Protein AF-A0A545APH8-F1 (afdb_monomer_lite)

Organism: NCBI:txid2593070

Sequence (76 aa):
MGLVWHRPLTPEDVATAYRLLELHKPIERYQHEAVCGNAGHWTAAPAWPCSRARWASEVVAASERGEIPDDLRAPA

pLDDT: mean 75.69, std 15.67, range [41.62, 94.5]

Foldseek 3Di:
DDDDDPDADAVVLLVVLVVQLVQQDQDPVPVPFRWGGDPPDIDGAPDPPHPSNVSSVSSNVCVVVVVHDHDPPDDD

Secondary structure (DSSP, 8-state):
-----SS---HHHHHHHHHHHHHS---GGGTTS-EEE-SS-EEE-SSSS-HHHHHHHHHHHHHHTT-S-S-TT---

Structure (mmCIF, N/CA/C/O backbone):
data_AF-A0A545APH8-F1
#
_entry.id   AF-A0A545APH8-F1
#
loop_
_atom_site.group_PDB
_atom_site.id
_atom_site.type_symbol
_atom_site.label_atom_id
_atom_site.label_alt_id
_atom_site.label_comp_id
_atom_site.label_asym_id
_atom_site.label_entity_id
_atom_site.label_seq_id
_atom_site.pdbx_PDB_ins_code
_atom_site.Cartn_x
_atom_site.Cartn_y
_atom_site.Cartn_z
_atom_site.occupancy
_atom_site.B_iso_or_equiv
_atom_site.auth_seq_id
_atom_site.auth_comp_id
_atom_site.auth_asym_id
_atom_site.auth_atom_id
_atom_site.pdbx_PDB_model_num
ATOM 1 N N . MET A 1 1 ? -16.585 -12.744 0.795 1.00 41.62 1 MET A N 1
ATOM 2 C CA . MET A 1 1 ? -15.553 -13.276 1.709 1.00 41.62 1 MET A CA 1
ATOM 3 C C . MET A 1 1 ? -14.491 -12.202 1.832 1.00 41.62 1 MET A C 1
ATOM 5 O O . MET A 1 1 ? -13.884 -11.889 0.818 1.00 41.62 1 MET A O 1
ATOM 9 N N . GLY A 1 2 ? -14.368 -11.561 2.997 1.00 55.22 2 GLY A N 1
ATOM 10 C CA . GLY A 1 2 ? -13.349 -10.529 3.218 1.00 55.22 2 GLY A CA 1
ATOM 11 C C . GLY A 1 2 ? -11.945 -11.126 3.132 1.00 55.22 2 GLY A C 1
ATOM 12 O O . GLY A 1 2 ? -11.759 -12.306 3.439 1.00 55.22 2 GLY A O 1
ATOM 13 N N . LEU A 1 3 ? -10.975 -10.334 2.678 1.00 60.81 3 LEU A N 1
ATOM 14 C CA . LEU A 1 3 ? -9.566 -10.711 2.724 1.00 60.81 3 LEU A CA 1
ATOM 15 C C . LEU A 1 3 ? -9.181 -10.957 4.187 1.00 60.81 3 LEU A C 1
ATOM 17 O O . LEU A 1 3 ? -9.317 -10.073 5.028 1.00 60.81 3 LEU A O 1
ATOM 21 N N . VAL A 1 4 ? -8.727 -12.171 4.498 1.00 72.81 4 VAL A N 1
ATOM 22 C CA . VAL A 1 4 ? -8.182 -12.478 5.823 1.00 72.81 4 VAL A CA 1
ATOM 23 C C . VAL A 1 4 ? -6.728 -12.029 5.829 1.00 72.81 4 VAL A C 1
ATOM 25 O O . VAL A 1 4 ? -5.871 -12.639 5.188 1.00 72.81 4 VAL A O 1
ATOM 28 N N . TRP A 1 5 ? -6.458 -10.932 6.528 1.00 82.19 5 TRP A N 1
ATOM 29 C CA . TRP A 1 5 ? -5.103 -10.443 6.739 1.00 82.19 5 TRP A CA 1
ATOM 30 C C . TRP A 1 5 ? -4.328 -11.401 7.648 1.00 82.19 5 TRP A C 1
ATOM 32 O O . TRP A 1 5 ? -4.871 -11.939 8.608 1.00 82.19 5 TRP A O 1
ATOM 42 N N . HIS A 1 6 ? -3.037 -11.598 7.375 1.00 84.94 6 HIS A N 1
ATOM 43 C CA . HIS A 1 6 ? -2.171 -12.452 8.204 1.00 84.94 6 HIS A CA 1
ATOM 44 C C . HIS A 1 6 ? -1.983 -11.919 9.638 1.00 84.94 6 HIS A C 1
ATOM 46 O O . HIS A 1 6 ? -1.563 -12.658 10.524 1.00 84.94 6 HIS A O 1
ATOM 52 N N . ARG A 1 7 ? -2.268 -10.630 9.843 1.00 87.75 7 ARG A N 1
ATOM 53 C CA . ARG A 1 7 ? -2.362 -9.940 11.129 1.00 87.75 7 ARG A CA 1
ATOM 54 C C . ARG A 1 7 ? -3.365 -8.785 11.005 1.00 87.75 7 ARG A C 1
ATOM 56 O O . ARG A 1 7 ? -3.596 -8.343 9.877 1.00 87.75 7 ARG A O 1
ATOM 63 N N . PRO A 1 8 ? -3.895 -8.247 12.115 1.00 87.75 8 PRO A N 1
ATOM 64 C CA . PRO A 1 8 ? -4.650 -6.998 12.085 1.00 87.75 8 PRO A CA 1
ATOM 65 C C . PRO A 1 8 ? -3.833 -5.874 11.433 1.00 87.75 8 PRO A C 1
ATOM 67 O O . PRO A 1 8 ? -2.634 -5.736 11.705 1.00 87.75 8 PRO A O 1
ATOM 70 N N . LEU A 1 9 ? -4.474 -5.105 10.552 1.00 88.75 9 LEU A N 1
ATOM 71 C CA . LEU A 1 9 ? -3.892 -3.892 9.978 1.00 88.75 9 LEU A CA 1
ATOM 72 C C . LEU A 1 9 ? -4.024 -2.732 10.967 1.00 88.75 9 LEU A C 1
ATOM 74 O O . LEU A 1 9 ? -4.995 -2.674 11.721 1.00 88.75 9 LEU A O 1
ATOM 78 N N . THR A 1 10 ? -3.063 -1.812 10.936 1.00 91.38 10 THR A N 1
ATOM 79 C CA . THR A 1 10 ? -3.036 -0.614 11.787 1.00 91.38 10 THR A CA 1
ATOM 80 C C . THR A 1 10 ? -2.981 0.668 10.948 1.00 91.38 10 THR A C 1
ATOM 82 O O . THR A 1 10 ? -2.680 0.612 9.749 1.00 91.38 10 THR A O 1
ATOM 85 N N . PRO A 1 11 ? -3.210 1.851 11.547 1.00 91.06 11 PRO A N 1
ATOM 86 C CA . PRO A 1 11 ? -3.026 3.127 10.853 1.00 91.06 11 PRO A CA 1
ATOM 87 C C . PRO A 1 11 ? -1.614 3.316 10.264 1.00 91.06 11 PRO A C 1
ATOM 89 O O . PRO A 1 11 ? -1.455 3.909 9.194 1.00 91.06 11 PRO A O 1
ATOM 92 N N . GLU A 1 12 ? -0.570 2.768 10.896 1.00 92.00 12 GLU A N 1
ATOM 93 C CA . GLU A 1 12 ? 0.799 2.794 10.359 1.00 92.00 12 GLU A CA 1
ATOM 94 C C . GLU A 1 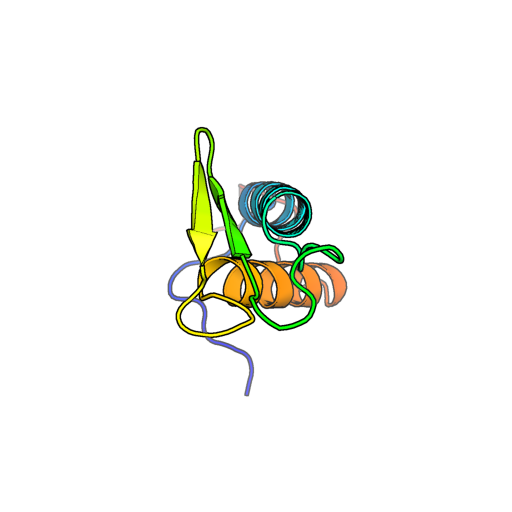12 ? 0.937 2.006 9.051 1.00 92.00 12 GLU A C 1
ATOM 96 O O . GLU A 1 12 ? 1.736 2.387 8.186 1.00 92.00 12 GLU A O 1
ATOM 101 N N . ASP A 1 13 ? 0.157 0.939 8.868 1.00 92.75 13 ASP A N 1
ATOM 102 C CA . ASP A 1 13 ? 0.137 0.186 7.613 1.00 92.75 13 ASP A CA 1
ATOM 103 C C . ASP A 1 13 ? -0.445 1.016 6.483 1.00 92.75 13 ASP A C 1
ATOM 105 O O . ASP A 1 13 ? 0.095 1.000 5.379 1.00 92.75 13 ASP A O 1
ATOM 109 N N . VAL A 1 14 ? -1.492 1.791 6.769 1.00 93.75 14 VAL A N 1
ATOM 110 C CA . VAL A 1 14 ? -2.098 2.718 5.807 1.00 93.75 14 VAL A CA 1
ATOM 111 C C . VAL A 1 14 ? -1.088 3.790 5.403 1.00 93.75 14 VAL A C 1
ATOM 113 O O . VAL A 1 14 ? -0.850 4.009 4.214 1.00 93.75 14 VAL A O 1
ATOM 116 N N . ALA A 1 15 ? -0.410 4.402 6.379 1.00 92.62 15 ALA A N 1
ATOM 117 C CA . ALA A 1 15 ? 0.646 5.377 6.111 1.00 92.62 15 ALA A CA 1
ATOM 118 C C . ALA A 1 15 ? 1.798 4.774 5.285 1.00 92.62 15 ALA A C 1
ATOM 120 O O . ALA A 1 15 ? 2.339 5.421 4.384 1.00 92.62 15 ALA A O 1
ATOM 121 N N . THR A 1 16 ? 2.166 3.523 5.562 1.00 92.75 16 THR A N 1
ATOM 122 C CA . THR A 1 16 ? 3.191 2.794 4.805 1.00 92.75 16 THR A CA 1
ATOM 123 C C . THR A 1 16 ? 2.723 2.482 3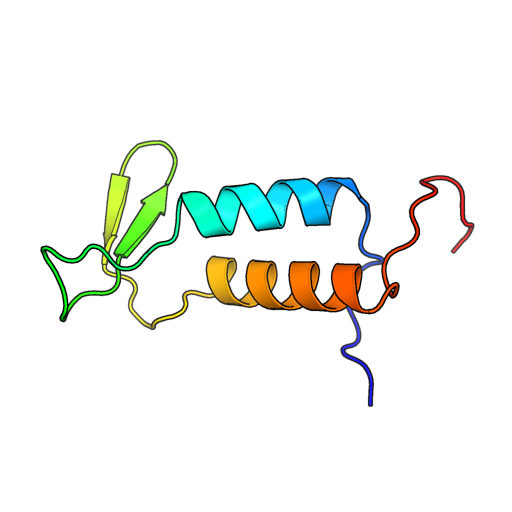.385 1.00 92.75 16 THR A C 1
ATOM 125 O O . THR A 1 16 ? 3.491 2.657 2.438 1.00 92.75 16 THR A O 1
ATOM 128 N N . ALA A 1 17 ? 1.467 2.071 3.212 1.00 93.00 17 ALA A N 1
ATOM 129 C CA . ALA A 1 17 ? 0.877 1.765 1.919 1.00 93.00 17 ALA A CA 1
ATOM 130 C C . ALA A 1 17 ? 0.889 2.985 0.988 1.00 93.00 17 ALA A C 1
ATOM 132 O O . ALA A 1 17 ? 1.366 2.875 -0.142 1.00 93.00 17 ALA A O 1
ATOM 133 N N . TYR A 1 18 ? 0.484 4.162 1.475 1.00 93.06 18 TYR A N 1
ATOM 134 C CA . TYR A 1 18 ? 0.550 5.396 0.684 1.00 93.06 18 TYR A CA 1
ATOM 135 C C . TYR A 1 18 ? 1.974 5.709 0.204 1.00 93.06 18 TYR A C 1
ATOM 137 O O . TYR A 1 18 ? 2.183 5.939 -0.987 1.00 93.06 18 TYR A O 1
ATOM 145 N N . ARG A 1 19 ? 2.977 5.622 1.089 1.00 90.38 19 ARG A N 1
ATOM 146 C CA . ARG A 1 19 ? 4.387 5.837 0.710 1.00 90.38 19 ARG A CA 1
ATOM 147 C C . ARG A 1 19 ? 4.879 4.810 -0.310 1.00 90.38 19 ARG A C 1
ATOM 149 O O . ARG A 1 19 ? 5.629 5.152 -1.221 1.00 90.38 19 ARG A O 1
ATOM 156 N N . LEU A 1 20 ? 4.468 3.546 -0.183 1.00 87.69 20 LEU A N 1
ATOM 157 C CA . LEU A 1 20 ? 4.824 2.519 -1.163 1.00 87.69 20 LEU A CA 1
ATOM 158 C C . LEU A 1 20 ? 4.221 2.820 -2.533 1.00 87.69 20 LEU A C 1
ATOM 160 O O . LEU A 1 20 ? 4.928 2.685 -3.525 1.00 87.69 20 LEU A O 1
ATOM 164 N N . LEU A 1 21 ? 2.967 3.263 -2.614 1.00 87.25 21 LEU A N 1
ATOM 165 C CA . LEU A 1 21 ? 2.353 3.639 -3.892 1.00 87.25 21 LEU A CA 1
ATOM 166 C C . LEU A 1 21 ? 3.032 4.857 -4.532 1.00 87.25 21 LEU A C 1
ATOM 168 O O . LEU A 1 21 ? 3.057 4.972 -5.755 1.00 87.25 21 LEU A O 1
ATOM 172 N N . GLU A 1 22 ? 3.627 5.749 -3.739 1.00 84.75 22 GLU A N 1
ATOM 173 C CA . GLU A 1 22 ? 4.434 6.852 -4.265 1.00 84.75 22 GLU A CA 1
ATOM 174 C C . GLU A 1 22 ? 5.751 6.390 -4.895 1.00 84.75 22 GLU A C 1
ATOM 176 O O . GLU A 1 22 ? 6.138 6.914 -5.941 1.00 84.75 22 GLU A O 1
ATOM 181 N N . LEU A 1 23 ? 6.409 5.405 -4.278 1.00 81.62 23 LEU A N 1
ATOM 182 C CA . LEU A 1 23 ? 7.712 4.877 -4.697 1.00 81.62 23 LEU A CA 1
ATOM 183 C C . LEU A 1 23 ? 7.611 3.783 -5.769 1.00 81.62 23 LEU A C 1
ATOM 185 O O . LEU A 1 23 ? 8.534 3.585 -6.561 1.00 81.62 23 LEU A O 1
ATOM 189 N N . HIS A 1 24 ? 6.496 3.060 -5.806 1.00 80.56 24 HIS A N 1
ATOM 190 C CA . HIS A 1 24 ? 6.237 1.973 -6.739 1.00 80.56 24 HIS A CA 1
ATOM 191 C C . HIS A 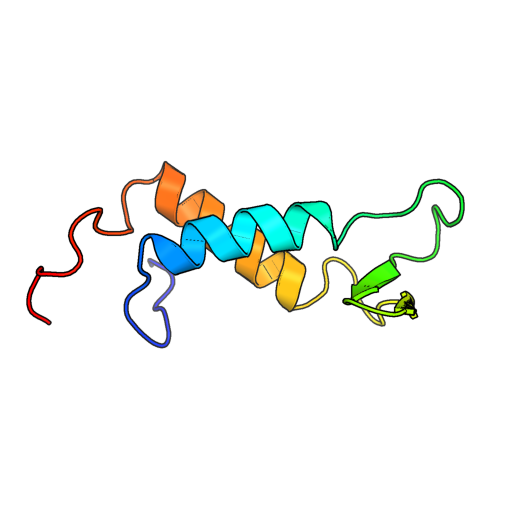1 24 ? 5.243 2.433 -7.809 1.00 80.56 24 HIS A C 1
ATOM 193 O O . HIS A 1 24 ? 4.072 2.056 -7.788 1.00 80.56 24 HIS A O 1
ATOM 199 N N . LYS A 1 25 ? 5.734 3.212 -8.782 1.00 71.56 25 LYS A N 1
ATOM 200 C CA . LYS A 1 25 ? 4.957 3.695 -9.936 1.00 71.56 25 LYS A CA 1
ATOM 201 C C . LYS A 1 25 ? 5.512 3.171 -11.263 1.00 71.56 25 LYS A C 1
ATOM 203 O O . LYS A 1 25 ? 6.721 2.955 -11.365 1.00 71.56 25 LYS A O 1
ATOM 208 N N . PRO A 1 26 ? 4.670 3.019 -12.302 1.00 66.38 26 PRO A N 1
ATOM 209 C CA . PRO A 1 26 ? 5.167 2.803 -13.653 1.00 66.38 26 PRO A CA 1
ATOM 210 C C . PRO A 1 26 ? 5.929 4.063 -14.084 1.00 66.38 26 PRO A C 1
ATOM 212 O O . PRO A 1 26 ? 5.394 5.167 -13.986 1.00 66.38 26 PRO A O 1
ATOM 215 N N . ILE A 1 27 ? 7.172 3.928 -14.543 1.00 65.38 27 ILE A N 1
ATOM 216 C CA . ILE A 1 27 ? 7.911 5.067 -15.097 1.00 65.38 27 ILE A CA 1
ATOM 217 C C . ILE A 1 27 ? 7.540 5.195 -16.573 1.00 65.38 27 ILE A C 1
ATOM 219 O O . ILE A 1 27 ? 7.800 4.289 -17.357 1.00 65.38 27 ILE A O 1
ATOM 223 N N . GLU A 1 28 ? 6.988 6.342 -16.976 1.00 59.72 28 GLU A N 1
ATOM 224 C CA . GLU A 1 28 ? 6.570 6.609 -18.363 1.00 59.72 28 GLU A CA 1
ATOM 225 C C . GLU A 1 28 ? 7.704 6.491 -19.391 1.00 59.72 28 GLU A C 1
ATOM 227 O O . GLU A 1 28 ? 7.449 6.269 -20.565 1.00 59.72 28 GLU A O 1
ATOM 232 N N . ARG A 1 29 ? 8.971 6.626 -18.988 1.00 54.53 29 ARG A N 1
ATOM 233 C CA . ARG A 1 29 ? 10.117 6.412 -19.891 1.00 54.53 29 ARG A CA 1
ATOM 234 C C . ARG A 1 29 ? 10.339 4.934 -20.237 1.00 54.53 29 ARG A C 1
ATOM 236 O O . ARG A 1 29 ? 10.990 4.630 -21.229 1.00 54.53 29 ARG A O 1
ATOM 243 N N . TYR A 1 30 ? 9.768 4.046 -19.431 1.00 55.44 30 TYR A N 1
ATOM 244 C CA . TYR A 1 30 ? 9.786 2.600 -19.573 1.00 55.44 30 TYR A CA 1
ATOM 245 C C . TYR A 1 30 ? 8.342 2.085 -19.600 1.00 55.44 30 TYR A C 1
ATOM 247 O O . TYR A 1 30 ? 7.982 1.213 -18.821 1.00 55.44 30 TYR A O 1
ATOM 255 N N . GLN A 1 31 ? 7.481 2.614 -20.483 1.00 51.53 31 GLN A N 1
ATOM 256 C CA . GLN A 1 31 ? 6.056 2.213 -20.567 1.00 51.53 31 GLN A CA 1
ATOM 257 C C . GLN A 1 31 ? 5.842 0.695 -20.738 1.00 51.53 31 GLN A C 1
ATOM 259 O O . GLN A 1 31 ? 4.732 0.202 -20.552 1.00 51.53 31 GLN A O 1
ATOM 264 N N . HIS A 1 32 ? 6.900 -0.047 -21.073 1.00 55.94 32 HIS A N 1
ATOM 265 C CA . HIS A 1 32 ? 6.920 -1.503 -21.192 1.00 55.94 32 HIS A CA 1
ATOM 266 C C . HIS A 1 32 ? 7.591 -2.226 -20.011 1.00 55.94 32 HIS A C 1
ATOM 268 O O . HIS A 1 32 ? 7.431 -3.436 -19.882 1.00 55.94 32 HIS A O 1
ATOM 274 N N . GLU A 1 33 ? 8.314 -1.519 -19.138 1.00 58.78 33 GLU A N 1
ATOM 275 C CA . GLU A 1 33 ? 8.978 -2.084 -17.963 1.00 58.78 33 GLU A CA 1
ATOM 276 C C . GLU A 1 33 ? 8.454 -1.398 -16.708 1.00 58.78 33 GLU A C 1
ATOM 278 O O . GLU A 1 33 ? 8.842 -0.302 -16.304 1.00 58.78 33 GLU A O 1
ATOM 283 N N . ALA A 1 34 ? 7.529 -2.080 -16.062 1.00 59.00 34 ALA A N 1
ATOM 284 C CA . ALA A 1 34 ? 7.097 -1.712 -14.742 1.00 59.00 34 ALA A CA 1
ATOM 285 C C . ALA A 1 34 ? 8.264 -1.822 -13.750 1.00 59.00 34 ALA A C 1
ATOM 287 O O . ALA A 1 34 ? 8.810 -2.906 -13.554 1.00 59.00 34 ALA A O 1
ATOM 288 N N . VAL A 1 35 ? 8.653 -0.721 -13.109 1.00 61.38 35 VAL A N 1
ATOM 289 C CA . VAL A 1 35 ? 9.783 -0.696 -12.171 1.00 61.38 35 VAL A CA 1
ATOM 290 C C . VAL A 1 35 ? 9.321 -0.513 -10.731 1.00 61.38 35 VAL A C 1
ATOM 292 O O . VAL A 1 35 ? 8.320 0.132 -10.440 1.00 61.38 35 VAL A O 1
ATOM 295 N N . CYS A 1 36 ? 10.076 -1.082 -9.801 1.00 65.50 36 CYS A N 1
ATOM 296 C CA . CYS A 1 36 ? 9.929 -0.840 -8.372 1.00 65.50 36 CYS A CA 1
ATOM 297 C C . CYS A 1 36 ? 11.037 0.098 -7.902 1.00 65.50 36 CYS A C 1
ATOM 299 O O . CYS A 1 36 ? 12.212 -0.216 -8.098 1.00 65.50 36 CYS A O 1
ATOM 301 N N . GLY A 1 37 ? 10.674 1.204 -7.252 1.00 59.97 37 GLY A N 1
ATOM 302 C CA . GLY A 1 37 ? 11.624 2.028 -6.513 1.00 59.97 37 GLY A CA 1
ATOM 303 C C . GLY A 1 37 ? 11.877 1.453 -5.124 1.00 59.97 37 GLY A C 1
ATOM 304 O O . GLY A 1 37 ? 10.941 1.120 -4.402 1.00 59.97 37 GLY A O 1
ATOM 305 N N . ASN A 1 38 ? 13.143 1.332 -4.735 1.00 60.78 38 ASN A N 1
ATOM 306 C CA . ASN A 1 38 ? 13.551 1.181 -3.340 1.00 60.78 38 ASN A CA 1
ATOM 307 C C . ASN A 1 38 ? 14.496 2.331 -2.950 1.00 60.78 38 ASN A C 1
ATOM 309 O O . ASN A 1 38 ? 14.902 3.112 -3.807 1.00 60.78 38 ASN A O 1
ATOM 313 N N . ALA A 1 39 ? 14.854 2.429 -1.666 1.00 55.66 39 ALA A N 1
ATOM 314 C CA . ALA A 1 39 ? 15.625 3.544 -1.100 1.00 55.66 39 ALA A CA 1
ATOM 315 C C . ALA A 1 39 ? 16.985 3.844 -1.780 1.00 55.66 39 ALA A C 1
ATOM 317 O O . ALA A 1 39 ? 17.578 4.874 -1.476 1.00 55.66 39 ALA A O 1
ATOM 318 N N . GLY A 1 40 ? 17.484 2.997 -2.688 1.00 57.56 40 GLY A N 1
ATOM 319 C CA . GLY A 1 40 ? 18.6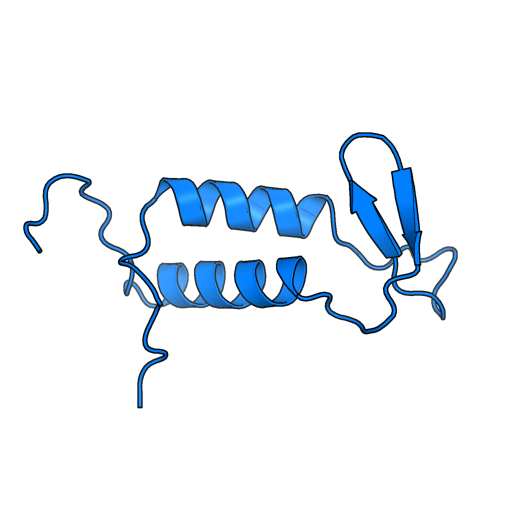96 3.290 -3.462 1.00 57.56 40 GLY A CA 1
ATOM 320 C C . GLY A 1 40 ? 18.679 2.867 -4.932 1.00 57.56 40 GLY A C 1
ATOM 321 O O . GLY A 1 40 ? 19.627 3.189 -5.640 1.00 57.56 40 GLY A O 1
ATOM 322 N N . HIS A 1 41 ? 17.660 2.145 -5.412 1.00 67.94 41 HIS A N 1
ATOM 323 C CA . HIS A 1 41 ? 17.676 1.545 -6.748 1.00 67.94 41 HIS A CA 1
ATOM 324 C C . HIS A 1 41 ? 16.279 1.422 -7.361 1.00 67.94 41 HIS A C 1
ATOM 326 O O . HIS A 1 41 ? 15.291 1.169 -6.669 1.00 67.94 41 HIS A O 1
ATOM 332 N N . TRP A 1 42 ? 16.238 1.510 -8.690 1.00 67.06 42 TRP A N 1
ATOM 333 C CA . TRP A 1 42 ? 15.095 1.115 -9.507 1.00 67.06 42 TRP A CA 1
ATOM 334 C C . TRP A 1 42 ? 15.359 -0.277 -10.064 1.00 67.06 42 TRP A C 1
ATOM 336 O O . TRP A 1 42 ? 16.401 -0.512 -10.674 1.00 67.06 42 TRP A O 1
ATOM 346 N N . THR A 1 43 ? 14.433 -1.206 -9.858 1.00 69.12 43 THR A N 1
ATOM 347 C CA . THR A 1 43 ? 14.540 -2.564 -10.405 1.00 69.12 43 THR A CA 1
ATOM 348 C C . THR A 1 43 ? 13.350 -2.852 -11.301 1.00 69.12 43 THR A C 1
ATOM 350 O O . THR A 1 43 ? 12.217 -2.582 -10.898 1.00 69.12 43 THR A O 1
ATOM 353 N N . ALA A 1 44 ? 13.582 -3.457 -12.467 1.00 67.44 44 ALA A N 1
ATOM 354 C CA . ALA A 1 44 ? 12.503 -4.027 -13.267 1.00 67.44 44 ALA A CA 1
ATOM 355 C C . ALA A 1 44 ? 11.708 -5.024 -12.409 1.00 67.44 44 ALA A C 1
ATOM 357 O O . ALA A 1 44 ? 12.277 -5.909 -11.765 1.00 67.44 44 ALA A O 1
ATOM 358 N N . ALA A 1 45 ? 10.395 -4.839 -12.338 1.00 64.31 45 ALA A N 1
ATOM 359 C CA . ALA A 1 45 ? 9.515 -5.742 -11.624 1.00 64.31 45 ALA A CA 1
ATOM 360 C C . ALA A 1 45 ? 9.240 -6.954 -12.529 1.00 64.31 45 ALA A C 1
ATOM 362 O O . ALA A 1 45 ? 8.755 -6.767 -13.643 1.00 64.31 45 ALA A O 1
ATOM 363 N N . PRO A 1 46 ? 9.478 -8.196 -12.071 1.00 65.38 46 PRO A N 1
ATOM 364 C CA . PRO A 1 46 ? 9.163 -9.387 -12.865 1.00 65.38 46 PRO A CA 1
ATOM 365 C C . PRO A 1 46 ? 7.655 -9.539 -13.137 1.00 65.38 46 PRO A C 1
ATOM 367 O O . PRO A 1 46 ? 7.262 -10.255 -14.050 1.00 65.38 46 PRO A O 1
ATOM 370 N N . ALA A 1 47 ? 6.808 -8.865 -12.350 1.00 69.06 47 ALA A N 1
ATOM 371 C CA . ALA A 1 47 ? 5.374 -8.735 -12.571 1.00 69.06 47 ALA A CA 1
ATOM 372 C C . ALA A 1 47 ? 4.875 -7.392 -12.018 1.00 69.06 47 ALA A C 1
ATOM 374 O O . ALA A 1 47 ? 5.339 -6.941 -10.963 1.00 69.06 47 ALA A O 1
ATOM 375 N N . TRP A 1 48 ? 3.907 -6.781 -12.708 1.00 70.38 48 TRP A N 1
ATOM 376 C CA . TRP A 1 48 ? 3.271 -5.532 -12.293 1.00 70.38 48 TRP A CA 1
ATOM 377 C C . TRP A 1 48 ? 1.759 -5.674 -12.116 1.00 70.38 48 TRP A C 1
ATOM 379 O O . TRP A 1 48 ? 1.115 -6.264 -12.983 1.00 70.38 48 TRP A O 1
ATOM 389 N N . PRO A 1 49 ? 1.174 -5.096 -11.052 1.00 78.62 49 PRO A N 1
ATOM 390 C CA . PRO A 1 49 ? 1.847 -4.493 -9.896 1.00 78.62 49 PRO A CA 1
ATOM 391 C C . PRO A 1 49 ? 2.685 -5.515 -9.112 1.00 78.62 49 PRO A C 1
ATOM 393 O O . PRO A 1 49 ? 2.312 -6.685 -8.988 1.00 78.62 49 PRO A O 1
ATOM 396 N N . CYS A 1 50 ? 3.830 -5.080 -8.579 1.00 81.69 50 CYS A N 1
ATOM 397 C CA . CYS A 1 50 ? 4.660 -5.944 -7.740 1.00 81.69 50 CYS A CA 1
ATOM 398 C C . CYS A 1 50 ? 3.940 -6.278 -6.423 1.00 81.69 50 CYS A C 1
ATOM 400 O O . CYS A 1 50 ? 2.979 -5.609 -6.043 1.00 81.69 50 CYS A O 1
ATOM 402 N N . SER A 1 51 ? 4.420 -7.280 -5.682 1.00 83.94 51 SER A N 1
ATOM 403 C CA . SER A 1 51 ? 3.786 -7.709 -4.423 1.00 83.94 51 SER A CA 1
ATOM 404 C C . SER A 1 51 ? 3.587 -6.571 -3.414 1.00 83.94 51 SER A C 1
ATOM 406 O O . SER A 1 51 ? 2.552 -6.522 -2.756 1.00 83.94 51 SER A O 1
ATOM 408 N N . ARG A 1 52 ? 4.532 -5.624 -3.337 1.00 86.44 52 ARG A N 1
ATOM 409 C CA . ARG A 1 52 ? 4.445 -4.442 -2.461 1.00 86.44 52 ARG A CA 1
ATOM 410 C C . ARG A 1 52 ? 3.356 -3.469 -2.899 1.00 86.44 52 ARG A C 1
ATOM 412 O O . ARG A 1 52 ? 2.574 -3.036 -2.064 1.00 86.44 52 ARG A O 1
ATOM 419 N N . ALA A 1 53 ? 3.283 -3.166 -4.195 1.00 86.94 53 ALA A N 1
ATOM 420 C CA . ALA A 1 53 ? 2.245 -2.300 -4.744 1.00 86.94 53 ALA A CA 1
ATOM 421 C C . ALA A 1 53 ? 0.855 -2.942 -4.604 1.00 86.94 53 ALA A C 1
ATOM 423 O O . ALA A 1 53 ? -0.077 -2.269 -4.187 1.00 86.94 53 ALA A O 1
ATOM 424 N N . ARG A 1 54 ? 0.733 -4.256 -4.852 1.00 87.88 54 ARG A N 1
ATOM 425 C CA . ARG A 1 54 ? -0.517 -5.007 -4.630 1.00 87.88 54 ARG A CA 1
ATOM 426 C C . ARG A 1 54 ? -0.966 -4.931 -3.181 1.00 87.88 54 ARG A C 1
ATOM 428 O O . ARG A 1 54 ? -2.099 -4.558 -2.925 1.00 87.88 54 ARG A O 1
ATOM 435 N N . TRP A 1 55 ? -0.071 -5.249 -2.247 1.00 91.06 55 TRP A N 1
ATOM 436 C CA . TRP A 1 55 ? -0.368 -5.138 -0.822 1.00 91.06 55 TRP A CA 1
ATOM 437 C C . TRP A 1 55 ? -0.823 -3.722 -0.454 1.00 91.06 55 TRP A C 1
ATOM 439 O O . TRP A 1 55 ? -1.860 -3.565 0.182 1.00 91.06 55 TRP A O 1
ATOM 449 N N . ALA A 1 56 ? -0.094 -2.701 -0.907 1.00 92.75 56 ALA A N 1
ATOM 450 C CA . ALA A 1 56 ? -0.408 -1.314 -0.596 1.00 92.75 56 ALA A CA 1
ATOM 451 C C . ALA A 1 56 ? -1.787 -0.892 -1.132 1.00 92.75 56 ALA A C 1
ATOM 453 O O . ALA A 1 56 ? -2.555 -0.267 -0.405 1.00 92.75 56 ALA A O 1
ATOM 454 N N . SER A 1 57 ? -2.137 -1.278 -2.363 1.00 92.50 57 SER A N 1
ATOM 455 C CA . SER A 1 57 ? -3.465 -1.013 -2.930 1.00 92.50 57 SER A CA 1
ATOM 456 C C . SER A 1 57 ? -4.588 -1.663 -2.120 1.00 92.50 57 SER A C 1
ATOM 458 O O . SER A 1 57 ? -5.595 -1.014 -1.854 1.00 92.50 57 SER A O 1
ATOM 460 N N . GLU A 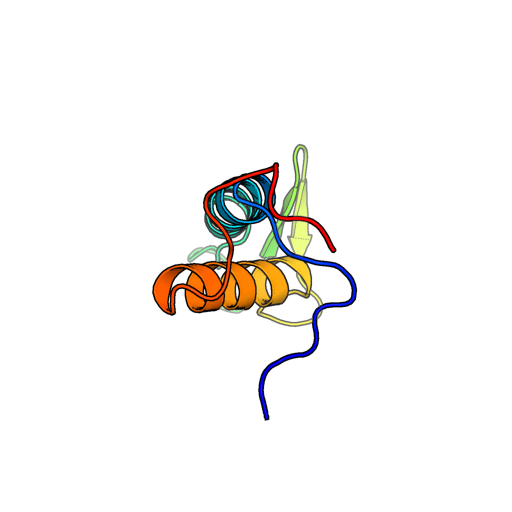1 58 ? -4.412 -2.913 -1.687 1.00 93.38 58 GLU A N 1
ATOM 461 C CA . GLU A 1 58 ? -5.427 -3.615 -0.891 1.00 93.38 58 GLU A CA 1
ATOM 462 C C . GLU A 1 58 ? -5.590 -3.001 0.511 1.00 93.38 58 GLU A C 1
ATOM 464 O O . GLU A 1 58 ? -6.711 -2.899 1.008 1.00 93.38 58 GLU A O 1
ATOM 469 N N . VAL A 1 59 ? -4.495 -2.548 1.137 1.00 93.56 59 VAL A N 1
ATOM 470 C CA . VAL A 1 59 ? -4.526 -1.856 2.439 1.00 93.56 59 VAL A CA 1
ATOM 471 C C . VAL A 1 59 ? -5.242 -0.510 2.339 1.00 93.56 59 VAL A C 1
ATOM 473 O O . VAL A 1 59 ? -6.090 -0.214 3.178 1.00 93.56 59 VAL A O 1
ATOM 476 N N . VAL A 1 60 ? -4.948 0.294 1.310 1.00 94.50 60 VAL A N 1
ATOM 477 C CA . VAL A 1 60 ? -5.642 1.575 1.086 1.00 94.50 60 VAL A CA 1
ATOM 478 C C . VAL A 1 60 ? -7.131 1.336 0.856 1.00 94.50 60 VAL A C 1
ATOM 480 O O . VAL A 1 60 ? -7.954 1.951 1.526 1.00 94.50 60 VAL A O 1
ATOM 483 N N . ALA A 1 61 ? -7.488 0.370 0.007 1.00 93.50 61 ALA A N 1
ATOM 484 C CA . ALA A 1 61 ? -8.886 0.036 -0.240 1.00 93.50 61 ALA A CA 1
ATOM 485 C C . ALA A 1 61 ? -9.604 -0.458 1.033 1.00 93.50 61 ALA A C 1
ATOM 487 O O . ALA A 1 61 ? -10.780 -0.167 1.229 1.00 93.50 61 ALA A O 1
ATOM 488 N N . ALA A 1 62 ? -8.925 -1.203 1.911 1.00 91.00 62 ALA A N 1
ATOM 489 C CA . ALA A 1 62 ? -9.480 -1.619 3.202 1.00 91.00 62 ALA A CA 1
ATOM 490 C C . ALA A 1 62 ? -9.678 -0.439 4.165 1.00 91.00 62 ALA A C 1
ATOM 492 O O . ALA A 1 62 ? -10.706 -0.368 4.839 1.00 91.00 62 ALA A O 1
ATOM 493 N N . SER A 1 63 ? -8.742 0.514 4.185 1.00 92.56 63 SER A N 1
ATOM 494 C CA . SER A 1 63 ? -8.889 1.767 4.933 1.00 92.56 63 SER A CA 1
ATOM 495 C C . SER A 1 63 ? -10.096 2.571 4.443 1.00 92.56 63 SER A C 1
ATOM 497 O O . SER A 1 63 ? -10.920 2.979 5.254 1.00 92.56 63 SER A O 1
ATOM 499 N N . GLU A 1 64 ? -10.262 2.719 3.126 1.00 91.69 64 GLU A N 1
ATOM 500 C CA . GLU A 1 64 ? -11.400 3.422 2.513 1.00 91.69 64 GLU A CA 1
ATOM 501 C C . GLU A 1 64 ? -12.749 2.752 2.816 1.00 91.69 64 GLU A C 1
A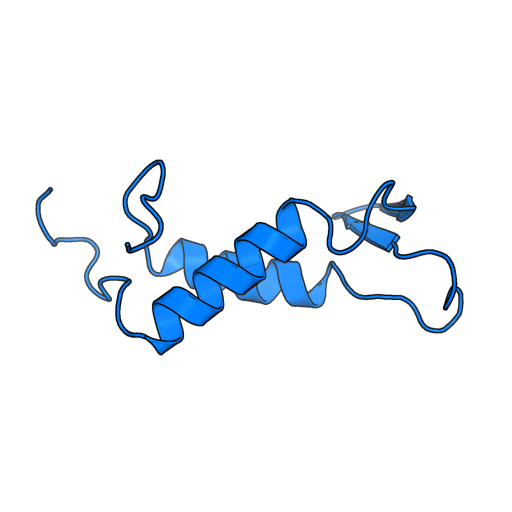TOM 503 O O . GLU A 1 64 ? -13.772 3.428 2.914 1.00 91.69 64 GLU A O 1
ATOM 508 N N . ARG A 1 65 ? -12.757 1.426 3.005 1.00 92.69 65 ARG A N 1
ATOM 509 C CA . ARG A 1 65 ? -13.936 0.666 3.454 1.00 92.69 65 ARG A CA 1
ATOM 510 C C . ARG A 1 65 ? -14.186 0.746 4.966 1.00 92.69 65 ARG A C 1
ATOM 512 O O . ARG A 1 65 ? -15.205 0.235 5.421 1.00 92.69 65 ARG A O 1
ATOM 519 N N . GLY A 1 66 ? -13.291 1.362 5.740 1.00 89.25 66 GLY A N 1
ATOM 520 C CA . GLY A 1 66 ? -13.383 1.430 7.202 1.00 89.25 66 GLY A CA 1
ATOM 521 C C . GLY A 1 66 ? -13.084 0.100 7.904 1.00 89.25 66 GLY A C 1
ATOM 522 O O . GLY A 1 66 ? -13.561 -0.130 9.011 1.00 89.25 66 GLY A O 1
ATOM 523 N N . GLU A 1 67 ? -12.325 -0.798 7.268 1.00 88.62 67 GLU A N 1
ATOM 524 C CA . GLU A 1 67 ? -11.979 -2.120 7.822 1.00 88.62 67 GLU A CA 1
ATOM 525 C C . GLU A 1 67 ? -10.779 -2.078 8.782 1.00 88.62 67 GLU A C 1
ATOM 527 O O . GLU A 1 67 ? -10.482 -3.074 9.443 1.00 88.62 67 GLU A O 1
ATOM 532 N N . ILE A 1 68 ? -10.070 -0.948 8.841 1.00 87.19 68 ILE A N 1
ATOM 533 C CA . ILE A 1 68 ? -8.864 -0.765 9.652 1.00 87.19 68 ILE A CA 1
ATOM 534 C C . ILE A 1 68 ? -9.222 0.114 10.855 1.00 87.19 68 ILE A C 1
ATOM 536 O O . ILE A 1 68 ? -9.656 1.248 10.650 1.00 87.19 68 ILE A O 1
ATOM 540 N N . PRO A 1 69 ? -9.059 -0.377 12.095 1.00 80.81 69 PRO A N 1
ATOM 541 C CA . PRO A 1 69 ? -9.323 0.421 13.286 1.00 80.81 69 PRO A CA 1
ATOM 542 C C . PRO A 1 69 ? -8.401 1.648 13.358 1.00 80.81 69 PRO A C 1
ATOM 544 O O . PRO A 1 69 ? -7.185 1.516 13.232 1.00 80.81 69 PRO A O 1
ATOM 547 N N . ASP A 1 70 ? -8.967 2.826 13.634 1.00 68.69 70 ASP A N 1
ATOM 548 C CA . ASP A 1 70 ? -8.213 4.072 13.894 1.00 68.69 70 ASP A CA 1
ATOM 549 C C . ASP A 1 70 ? -7.537 4.094 15.280 1.00 68.69 70 ASP A C 1
ATOM 551 O O . ASP A 1 70 ? -6.741 4.975 15.605 1.00 68.69 70 ASP A O 1
ATOM 555 N N . ASP A 1 71 ? -7.869 3.119 16.120 1.00 64.69 71 ASP A N 1
ATOM 556 C CA . ASP A 1 71 ? -7.471 3.021 17.513 1.00 64.69 71 ASP A CA 1
ATOM 557 C C . ASP A 1 71 ? -6.484 1.844 17.682 1.00 64.69 71 ASP A C 1
ATOM 559 O O . ASP A 1 71 ? -6.809 0.684 17.432 1.00 64.69 71 ASP A O 1
ATOM 563 N N . LEU A 1 72 ? -5.256 2.147 18.125 1.00 55.41 72 LEU A N 1
ATOM 564 C CA . LEU A 1 72 ? -4.200 1.167 18.455 1.00 55.41 72 LEU A CA 1
ATOM 565 C C . LEU A 1 72 ? -4.480 0.345 19.736 1.00 55.41 72 LEU A C 1
ATOM 567 O O . LEU A 1 72 ? -3.620 -0.408 20.193 1.00 55.41 72 LEU A O 1
ATOM 571 N N . ARG A 1 73 ? -5.637 0.532 20.373 1.00 48.19 73 ARG A N 1
ATOM 572 C CA . ARG A 1 73 ? -6.055 -0.056 21.656 1.00 48.19 73 ARG A CA 1
ATOM 573 C C . ARG A 1 73 ? -7.208 -1.054 21.527 1.00 48.19 73 ARG A C 1
ATOM 575 O O . ARG A 1 73 ? -7.583 -1.626 22.551 1.00 48.19 73 ARG A O 1
ATOM 582 N N . ALA A 1 74 ? -7.761 -1.291 20.339 1.00 43.84 74 ALA A N 1
ATOM 583 C CA . ALA A 1 74 ? -8.814 -2.278 20.161 1.00 43.84 74 ALA A CA 1
ATOM 584 C C . ALA A 1 74 ? -8.237 -3.672 20.483 1.00 43.84 74 ALA A C 1
ATOM 586 O O . ALA A 1 74 ? -7.287 -4.103 19.821 1.00 43.84 74 ALA A O 1
ATOM 587 N N . PRO A 1 75 ? -8.732 -4.360 21.530 1.00 45.91 75 PRO A N 1
ATOM 588 C CA . PRO A 1 75 ? -8.212 -5.665 21.899 1.00 45.91 75 PRO A CA 1
ATOM 589 C C . PRO A 1 75 ? -8.546 -6.691 20.811 1.00 45.91 75 PRO A C 1
ATOM 591 O O . PRO A 1 75 ? -9.607 -6.628 20.187 1.00 45.91 75 PRO A O 1
ATOM 594 N N . ALA A 1 76 ? -7.589 -7.597 20.607 1.00 48.56 76 ALA A N 1
ATOM 595 C CA . ALA A 1 76 ? -7.666 -8.757 19.725 1.00 48.56 76 ALA A CA 1
ATOM 596 C C . ALA A 1 76 ? -8.823 -9.708 20.067 1.00 48.56 76 ALA A C 1
ATOM 598 O O . ALA A 1 76 ? -9.197 -9.786 21.262 1.00 48.56 76 ALA A O 1
#

Radius of gyration: 14.46 Å; chains: 1; bounding box: 34×20×43 Å